Protein AF-A0A2E9U9C2-F1 (afdb_monomer_lite)

Structure (mmCIF, N/CA/C/O backbone):
data_AF-A0A2E9U9C2-F1
#
_entry.id   AF-A0A2E9U9C2-F1
#
loop_
_atom_site.group_PDB
_atom_site.id
_atom_site.type_symbol
_atom_site.label_atom_id
_atom_site.label_alt_id
_atom_site.label_comp_id
_atom_site.label_asym_id
_atom_site.label_entity_id
_atom_site.label_seq_id
_atom_site.pdbx_PDB_ins_code
_atom_site.Cartn_x
_atom_site.Cartn_y
_atom_site.Cartn_z
_atom_site.occupancy
_atom_site.B_iso_or_equiv
_atom_site.auth_seq_id
_atom_site.auth_comp_id
_atom_site.auth_asym_id
_atom_site.auth_atom_id
_atom_site.pdbx_PDB_model_num
ATOM 1 N N . MET A 1 1 ? -11.200 4.185 9.923 1.00 66.69 1 MET A 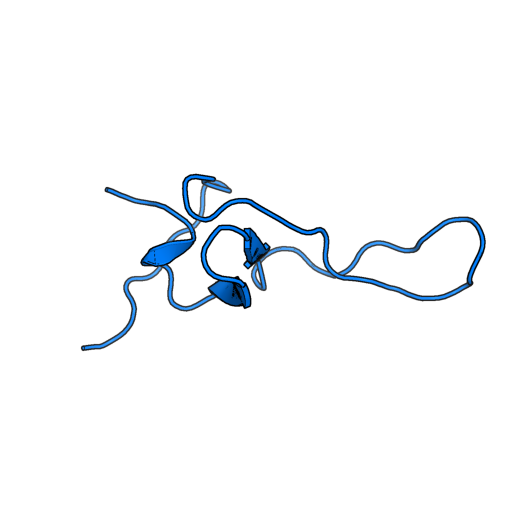N 1
ATOM 2 C CA . MET A 1 1 ? -11.186 4.222 8.440 1.00 66.69 1 MET A CA 1
ATOM 3 C C . MET A 1 1 ? -10.061 3.326 7.957 1.00 66.69 1 MET A C 1
ATOM 5 O O . MET A 1 1 ? -9.000 3.353 8.570 1.00 66.69 1 MET A O 1
ATOM 9 N N . GLN A 1 2 ? -10.295 2.527 6.917 1.00 88.06 2 GLN A N 1
ATOM 10 C CA . GLN A 1 2 ? -9.281 1.636 6.344 1.00 88.06 2 GLN A CA 1
ATOM 11 C C . GLN A 1 2 ? -8.433 2.439 5.357 1.00 88.06 2 GLN A C 1
ATOM 13 O O . GLN A 1 2 ? -8.885 2.737 4.259 1.00 88.06 2 GLN A O 1
ATOM 18 N N . ALA A 1 3 ? -7.238 2.833 5.784 1.00 92.62 3 ALA A N 1
ATOM 19 C CA . ALA A 1 3 ? -6.296 3.618 4.992 1.00 92.62 3 ALA A CA 1
ATOM 20 C C . ALA A 1 3 ? -4.878 3.101 5.234 1.00 92.62 3 ALA A C 1
ATOM 22 O O . ALA A 1 3 ? -4.593 2.551 6.304 1.00 92.62 3 ALA A O 1
ATOM 23 N N . CYS A 1 4 ? -3.988 3.297 4.264 1.00 93.25 4 CYS A N 1
ATOM 24 C CA . CYS A 1 4 ? -2.596 2.876 4.344 1.00 93.25 4 CYS A CA 1
ATOM 25 C C . CYS A 1 4 ? -1.918 3.327 5.649 1.00 93.25 4 CYS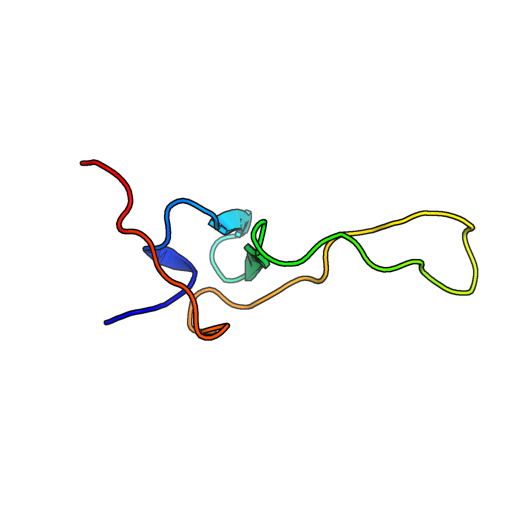 A C 1
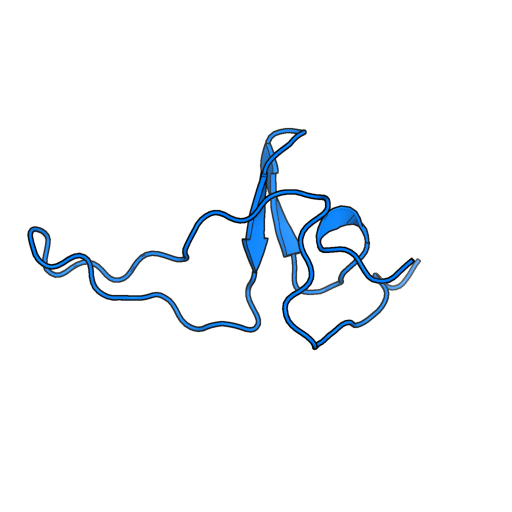ATOM 27 O O . CYS A 1 4 ? -1.311 2.492 6.309 1.00 93.25 4 CYS A O 1
ATOM 29 N N . ALA A 1 5 ? -2.111 4.566 6.113 1.00 92.69 5 ALA A N 1
ATOM 30 C CA . ALA A 1 5 ? -1.511 5.064 7.362 1.00 92.69 5 ALA A CA 1
ATOM 31 C C . ALA A 1 5 ? -1.703 4.144 8.587 1.00 92.69 5 ALA A C 1
ATOM 33 O O . ALA A 1 5 ? -0.770 3.966 9.381 1.00 92.69 5 ALA A O 1
ATOM 34 N N . ASN A 1 6 ? -2.883 3.529 8.709 1.00 92.12 6 ASN A N 1
ATOM 35 C CA . ASN A 1 6 ? -3.273 2.704 9.856 1.00 92.12 6 ASN A CA 1
ATOM 36 C C . ASN A 1 6 ? -3.099 1.197 9.603 1.00 92.12 6 ASN A C 1
ATOM 38 O O . ASN A 1 6 ? -3.427 0.386 10.461 1.00 92.12 6 ASN A O 1
ATOM 42 N N . CYS A 1 7 ? -2.605 0.814 8.425 1.00 93.75 7 CYS A N 1
ATOM 43 C CA . CYS A 1 7 ? -2.488 -0.580 8.020 1.00 93.75 7 CYS A CA 1
ATOM 44 C C . CYS A 1 7 ? -1.146 -1.178 8.465 1.00 93.75 7 CYS A C 1
ATOM 46 O O . CYS A 1 7 ? -0.093 -0.587 8.224 1.00 93.75 7 CYS A O 1
ATOM 48 N N . ASN A 1 8 ? -1.162 -2.380 9.038 1.00 94.12 8 ASN A N 1
ATOM 49 C CA . ASN A 1 8 ? 0.021 -3.132 9.466 1.00 94.12 8 ASN A CA 1
ATOM 50 C C . ASN A 1 8 ? 1.022 -3.379 8.324 1.00 94.12 8 ASN A C 1
ATOM 52 O O . ASN A 1 8 ? 2.227 -3.450 8.536 1.00 94.12 8 ASN A O 1
ATOM 56 N N . PHE A 1 9 ? 0.526 -3.450 7.088 1.00 93.19 9 PHE A N 1
ATOM 57 C CA . PHE A 1 9 ? 1.340 -3.684 5.893 1.00 93.19 9 PHE A CA 1
ATOM 58 C C . PHE A 1 9 ? 1.859 -2.409 5.223 1.00 93.19 9 PHE A C 1
ATOM 60 O O . PHE A 1 9 ? 2.411 -2.481 4.124 1.00 93.19 9 PHE A O 1
ATOM 67 N N . PHE A 1 10 ? 1.629 -1.236 5.808 1.00 94.38 10 PHE A N 1
ATOM 68 C CA . PHE A 1 10 ? 2.108 0.017 5.243 1.00 94.38 10 PHE A CA 1
ATOM 69 C C . PHE A 1 10 ? 3.494 0.366 5.780 1.00 94.38 10 PHE A C 1
ATOM 71 O O . PHE A 1 10 ? 3.670 0.637 6.968 1.00 94.38 10 PHE A O 1
ATOM 78 N N . ASP A 1 11 ? 4.462 0.384 4.869 1.00 94.12 11 ASP A N 1
ATOM 79 C CA . ASP A 1 11 ? 5.838 0.791 5.123 1.00 94.12 11 ASP A CA 1
ATOM 80 C C . ASP A 1 11 ? 5.970 2.295 4.864 1.00 94.12 11 ASP A C 1
ATOM 82 O O . ASP A 1 11 ? 5.833 2.758 3.731 1.00 94.12 11 ASP A O 1
ATOM 86 N N . ASN A 1 12 ? 6.146 3.071 5.930 1.00 92.44 12 ASN A N 1
ATOM 87 C CA . ASN A 1 12 ? 6.141 4.527 5.855 1.00 92.44 12 ASN A CA 1
ATOM 88 C C . ASN A 1 12 ? 7.509 5.050 5.381 1.00 92.44 12 ASN A C 1
ATOM 90 O O . ASN A 1 12 ? 8.519 4.808 6.036 1.00 92.44 12 ASN A O 1
ATOM 94 N N . GLN A 1 13 ? 7.530 5.800 4.275 1.00 90.75 13 GLN A N 1
ATOM 95 C CA . GLN A 1 13 ? 8.744 6.443 3.756 1.00 90.75 13 GLN A CA 1
ATOM 96 C C . GLN A 1 13 ? 8.813 7.927 4.134 1.00 90.75 13 GLN A C 1
ATOM 98 O O . GLN A 1 13 ? 9.894 8.464 4.367 1.00 90.75 13 GLN A O 1
ATOM 103 N N . ASN A 1 14 ? 7.665 8.608 4.175 1.00 91.19 14 ASN A N 1
ATOM 104 C CA . ASN A 1 14 ? 7.524 9.989 4.618 1.00 91.19 14 ASN A CA 1
ATOM 105 C C . ASN A 1 14 ? 6.100 10.265 5.130 1.00 91.19 14 ASN A C 1
ATOM 107 O O . ASN A 1 14 ? 5.170 9.500 4.907 1.00 91.19 14 ASN A O 1
ATOM 111 N N . GLN A 1 15 ? 5.899 11.428 5.749 1.00 89.44 15 GLN A N 1
ATOM 112 C CA . GLN A 1 15 ? 4.626 11.809 6.380 1.00 89.44 15 GLN A CA 1
ATOM 113 C C . GLN A 1 15 ? 3.365 11.713 5.486 1.00 89.44 15 GLN A C 1
ATOM 115 O O . GLN A 1 15 ? 2.262 11.654 6.021 1.00 89.44 15 GLN A O 1
ATOM 120 N N . TYR A 1 16 ? 3.505 11.688 4.154 1.00 92.81 16 TYR A N 1
ATOM 121 C CA . TYR A 1 16 ? 2.382 11.652 3.207 1.00 92.81 16 TYR A CA 1
ATOM 122 C C . TYR A 1 16 ? 2.321 10.380 2.356 1.00 92.81 16 TYR A C 1
ATOM 124 O O . TYR A 1 16 ? 1.311 10.138 1.693 1.00 92.81 16 TYR A O 1
ATOM 132 N N . SER A 1 17 ? 3.376 9.565 2.337 1.00 94.62 17 SER A N 1
ATOM 133 C CA . SER A 1 17 ? 3.477 8.433 1.419 1.00 94.62 17 SER A CA 1
ATOM 134 C C . SER A 1 17 ? 4.428 7.341 1.896 1.00 94.62 17 SER A C 1
ATOM 136 O O . SER A 1 17 ? 5.323 7.539 2.717 1.00 94.62 17 SER A O 1
ATOM 138 N N . GLY A 1 18 ? 4.221 6.153 1.354 1.00 94.44 18 GLY A N 1
ATOM 139 C CA . GLY A 1 18 ? 4.986 4.967 1.688 1.00 94.44 18 GLY A CA 1
ATOM 140 C C . GLY A 1 18 ? 4.732 3.863 0.679 1.00 94.44 18 GLY A C 1
ATOM 141 O O . GLY A 1 18 ? 4.313 4.125 -0.442 1.00 94.44 18 GLY A O 1
ATOM 142 N N . SER A 1 19 ? 4.976 2.620 1.067 1.00 94.94 19 SER A N 1
ATOM 143 C CA . SER A 1 19 ? 4.764 1.443 0.228 1.00 94.94 19 SER A CA 1
ATOM 144 C C . SER A 1 19 ? 3.734 0.505 0.847 1.00 94.94 19 SER A C 1
ATOM 146 O O . SER A 1 19 ? 3.800 0.172 2.029 1.00 94.94 19 SER A O 1
ATOM 148 N N . CYS A 1 20 ? 2.795 0.021 0.034 1.00 93.94 20 CYS A N 1
ATOM 149 C CA . CYS A 1 20 ? 1.890 -1.051 0.440 1.00 93.94 20 CYS A CA 1
ATOM 150 C C . CYS A 1 20 ? 2.583 -2.409 0.260 1.00 93.94 20 CYS A C 1
ATOM 152 O O . CYS A 1 20 ? 2.832 -2.825 -0.869 1.00 93.94 20 CYS A O 1
ATOM 154 N N . ARG A 1 21 ? 2.870 -3.122 1.355 1.00 93.88 21 ARG A N 1
ATOM 155 C CA . ARG A 1 21 ? 3.589 -4.411 1.326 1.00 93.88 21 ARG A CA 1
ATOM 156 C C . ARG A 1 21 ? 2.697 -5.618 1.011 1.00 93.88 21 ARG A C 1
ATOM 158 O O . ARG A 1 21 ? 3.216 -6.720 0.876 1.00 93.88 21 ARG A O 1
ATOM 165 N N . ILE A 1 22 ? 1.384 -5.416 0.855 1.00 92.00 22 ILE A N 1
ATOM 166 C CA . ILE A 1 22 ? 0.465 -6.437 0.316 1.00 92.00 22 ILE A CA 1
ATOM 167 C C . ILE A 1 22 ? 0.691 -6.645 -1.180 1.00 92.00 22 ILE A C 1
ATOM 169 O O . ILE A 1 22 ? 0.634 -7.775 -1.661 1.00 92.00 22 ILE A O 1
ATOM 173 N N . ASN A 1 23 ? 0.953 -5.561 -1.912 1.00 85.00 23 ASN A N 1
ATOM 174 C CA . ASN A 1 23 ? 1.224 -5.645 -3.336 1.00 85.00 23 ASN A CA 1
ATOM 175 C C . ASN A 1 23 ? 2.716 -5.940 -3.539 1.00 85.00 23 ASN A C 1
ATOM 177 O O . ASN A 1 23 ? 3.554 -5.249 -2.952 1.00 85.00 23 ASN A O 1
ATOM 181 N N . PRO A 1 24 ? 3.079 -6.962 -4.333 1.00 88.00 24 PRO A N 1
ATOM 182 C CA . PRO A 1 24 ? 4.473 -7.238 -4.639 1.00 88.00 24 PRO A CA 1
ATOM 183 C C . PRO A 1 24 ? 5.100 -6.073 -5.422 1.00 88.00 24 PRO A C 1
ATOM 185 O O . PRO A 1 24 ? 4.387 -5.301 -6.072 1.00 88.00 24 PRO A O 1
ATOM 188 N N . PRO A 1 25 ? 6.434 -5.942 -5.383 1.00 89.81 25 PRO A N 1
ATOM 189 C CA . PRO A 1 25 ? 7.122 -4.918 -6.145 1.00 89.81 25 PRO A CA 1
ATOM 190 C C . PRO A 1 25 ? 6.944 -5.168 -7.645 1.00 89.81 25 PRO A C 1
ATOM 192 O O . PRO A 1 25 ? 6.977 -6.306 -8.115 1.00 89.81 25 PRO A O 1
ATOM 195 N N . SER A 1 26 ? 6.776 -4.090 -8.402 1.00 87.38 26 SER A N 1
ATOM 196 C CA . SER A 1 26 ? 6.678 -4.126 -9.858 1.00 87.38 26 SER A CA 1
ATOM 197 C C . SER A 1 26 ? 8.034 -3.838 -10.490 1.00 87.38 26 SER A C 1
ATOM 199 O O . SER A 1 26 ? 8.787 -2.992 -10.002 1.00 87.38 26 SER A O 1
ATOM 201 N N . PHE A 1 27 ? 8.340 -4.51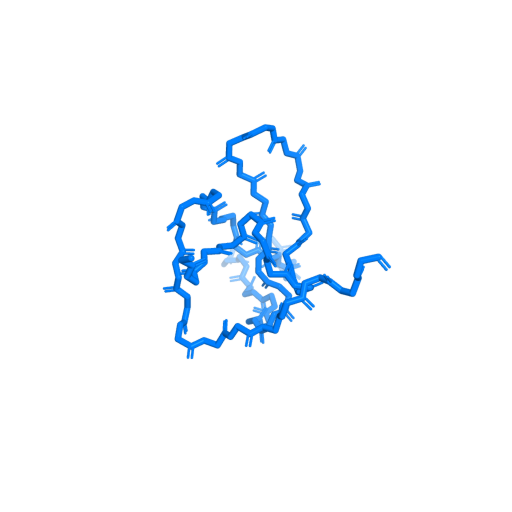1 -11.597 1.00 84.94 27 PHE A N 1
ATOM 202 C CA . PHE A 1 27 ? 9.542 -4.225 -12.374 1.00 84.94 27 PHE A CA 1
ATOM 203 C C . PHE A 1 27 ? 9.430 -2.859 -13.053 1.00 84.94 27 PHE A C 1
ATOM 205 O O . PHE A 1 27 ? 8.479 -2.601 -13.794 1.00 84.94 27 PHE A O 1
ATOM 212 N N . LEU A 1 28 ? 10.425 -1.999 -12.837 1.00 76.62 28 LEU A N 1
ATOM 213 C CA . LEU A 1 28 ? 10.607 -0.813 -13.666 1.00 76.62 28 LEU A CA 1
ATOM 214 C C . LEU A 1 28 ? 11.222 -1.255 -14.995 1.00 76.62 28 LEU A C 1
ATOM 216 O O . LEU A 1 28 ? 12.258 -1.921 -15.004 1.00 76.62 28 LEU A O 1
ATOM 220 N N . LYS A 1 29 ? 10.577 -0.892 -16.112 1.00 70.94 29 LYS A N 1
ATOM 221 C CA . LYS A 1 29 ? 10.962 -1.330 -17.468 1.00 70.94 29 LYS A CA 1
ATOM 222 C C . LYS A 1 29 ? 12.411 -0.991 -17.841 1.00 70.94 29 LYS A C 1
ATOM 224 O O . LYS A 1 29 ? 12.962 -1.648 -1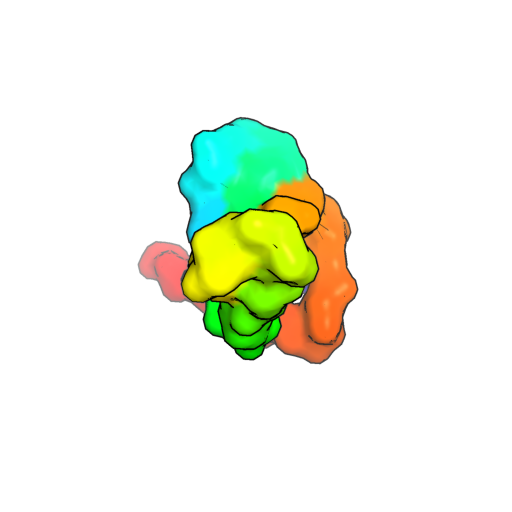8.714 1.00 70.94 29 LYS A O 1
ATOM 229 N N . GLU A 1 30 ? 13.006 0.011 -17.198 1.00 71.62 30 GLU A N 1
ATOM 230 C CA . GLU A 1 30 ? 14.321 0.549 -17.564 1.00 71.62 30 GLU A CA 1
ATOM 231 C C . GLU A 1 30 ? 15.484 -0.000 -16.722 1.00 71.62 30 GLU A C 1
ATOM 233 O O . GLU A 1 30 ? 16.613 -0.011 -17.202 1.00 71.62 30 GLU A O 1
ATOM 238 N N . ASP A 1 31 ? 15.241 -0.518 -15.511 1.00 69.56 31 ASP A N 1
ATOM 239 C CA . ASP A 1 31 ? 16.328 -0.721 -14.534 1.00 69.56 31 ASP A CA 1
ATOM 240 C C . ASP A 1 31 ? 16.557 -2.180 -14.096 1.00 69.56 31 ASP A C 1
ATOM 242 O O . ASP A 1 31 ? 17.397 -2.429 -13.237 1.00 69.56 31 ASP A O 1
ATOM 246 N N . ASN A 1 32 ? 15.823 -3.170 -14.632 1.00 79.31 32 ASN A N 1
ATOM 247 C CA . ASN A 1 32 ? 15.814 -4.568 -14.135 1.00 79.31 32 ASN A CA 1
ATOM 248 C C . ASN A 1 32 ? 15.617 -4.689 -12.603 1.00 79.31 32 ASN A C 1
ATOM 250 O O . ASN A 1 32 ? 15.885 -5.731 -12.004 1.00 79.31 32 ASN A O 1
ATOM 254 N N . LYS A 1 33 ? 15.134 -3.625 -11.955 1.00 84.00 33 LYS A N 1
ATOM 255 C CA . LYS A 1 33 ? 14.879 -3.546 -10.519 1.00 84.00 33 LYS A CA 1
ATOM 256 C C . LYS A 1 33 ? 13.384 -3.641 -10.274 1.00 84.00 33 LYS A C 1
ATOM 258 O O . LYS A 1 33 ? 12.584 -2.974 -10.934 1.00 84.00 33 LYS A O 1
ATOM 263 N N . ALA A 1 34 ? 13.021 -4.456 -9.293 1.00 88.50 34 ALA A N 1
ATOM 264 C CA . ALA A 1 34 ? 11.675 -4.487 -8.752 1.00 88.50 34 ALA A CA 1
ATOM 265 C C . ALA A 1 34 ? 11.586 -3.465 -7.614 1.00 88.50 34 ALA A C 1
ATOM 267 O O . ALA A 1 34 ? 12.374 -3.520 -6.668 1.00 88.50 34 ALA A O 1
ATOM 268 N N . VAL A 1 35 ? 10.638 -2.534 -7.705 1.00 89.31 35 VAL A N 1
ATOM 269 C CA . VAL A 1 35 ? 10.386 -1.533 -6.662 1.00 89.31 35 VAL A CA 1
ATOM 270 C C . VAL A 1 35 ? 8.943 -1.621 -6.198 1.00 89.31 35 VAL A C 1
ATOM 272 O O . VAL A 1 35 ? 8.039 -1.918 -6.984 1.00 89.31 35 VAL A O 1
ATOM 275 N N . TRP A 1 36 ? 8.716 -1.366 -4.912 1.00 90.88 36 TRP A N 1
ATOM 276 C CA . TRP A 1 36 ? 7.354 -1.181 -4.433 1.00 90.88 36 TRP A CA 1
ATOM 277 C C . TRP A 1 36 ? 6.808 0.152 -4.946 1.00 90.88 36 TRP A C 1
ATOM 279 O O . TRP A 1 36 ? 7.520 1.157 -4.886 1.00 90.88 36 TRP A O 1
ATOM 289 N N . PRO A 1 37 ? 5.561 0.178 -5.441 1.00 88.94 37 PRO A N 1
ATOM 290 C CA . PRO A 1 37 ? 4.926 1.425 -5.818 1.00 88.94 37 PRO A CA 1
ATOM 291 C C . PRO A 1 37 ? 4.668 2.282 -4.576 1.00 88.94 37 PRO A C 1
ATOM 293 O O . PRO A 1 37 ? 4.210 1.788 -3.540 1.00 88.94 37 PRO A O 1
ATOM 296 N N . THR A 1 38 ? 4.934 3.579 -4.706 1.00 92.81 38 THR A N 1
ATOM 297 C CA . THR A 1 38 ? 4.599 4.562 -3.679 1.00 92.81 38 THR A CA 1
ATOM 298 C C . THR A 1 38 ? 3.088 4.796 -3.660 1.00 92.81 38 THR A C 1
ATOM 300 O O . THR A 1 38 ? 2.486 5.080 -4.694 1.00 92.81 38 THR A O 1
ATOM 303 N N . VAL A 1 39 ? 2.486 4.705 -2.478 1.00 93.81 39 VAL A N 1
ATOM 304 C CA . VAL A 1 39 ? 1.072 4.993 -2.203 1.00 93.81 39 VAL A CA 1
ATOM 305 C C . VAL A 1 39 ? 0.963 6.097 -1.154 1.00 93.81 39 VAL A C 1
ATOM 307 O O . VAL A 1 39 ? 1.873 6.288 -0.340 1.00 93.81 39 VAL A O 1
ATOM 310 N N . LYS A 1 40 ? -0.142 6.837 -1.162 1.00 95.38 40 LYS A N 1
ATOM 311 C CA . LYS A 1 40 ? -0.437 7.878 -0.175 1.00 95.38 40 LYS A CA 1
ATOM 312 C C . LYS A 1 40 ? -0.940 7.270 1.129 1.00 95.38 40 LYS A C 1
ATOM 314 O O . LYS A 1 40 ? -1.506 6.181 1.155 1.00 95.38 40 LYS A O 1
ATOM 319 N N . VAL A 1 41 ? -0.792 8.010 2.223 1.00 94.69 41 VAL A N 1
ATOM 320 C CA . VAL A 1 41 ? -1.307 7.608 3.546 1.00 94.69 41 VAL A CA 1
ATOM 321 C C . VAL A 1 41 ? -2.824 7.386 3.577 1.00 94.69 41 VAL A C 1
ATOM 323 O O . VAL A 1 41 ? -3.303 6.578 4.372 1.00 94.69 41 VAL A O 1
ATOM 326 N N . GLU A 1 42 ? -3.563 8.072 2.706 1.00 94.44 42 GLU A N 1
ATOM 327 C CA . GLU A 1 42 ? -5.020 7.984 2.557 1.00 94.44 42 GLU A CA 1
ATOM 328 C C . GLU A 1 42 ? -5.485 6.891 1.578 1.00 94.44 42 GLU A C 1
ATOM 330 O O . GLU A 1 42 ? -6.678 6.596 1.533 1.00 94.44 42 GLU A O 1
ATOM 335 N N . ASP A 1 43 ? -4.567 6.270 0.826 1.00 93.75 43 ASP A N 1
ATOM 336 C CA . ASP A 1 43 ? -4.927 5.244 -0.154 1.00 93.75 43 ASP A CA 1
ATOM 337 C C . ASP A 1 43 ? -5.445 3.969 0.523 1.00 93.75 43 ASP A C 1
ATOM 339 O O . ASP A 1 43 ? -5.121 3.640 1.671 1.00 93.75 43 ASP A O 1
ATOM 343 N N . TRP A 1 44 ? -6.235 3.208 -0.234 1.00 92.06 44 TRP A N 1
ATOM 344 C CA . TRP A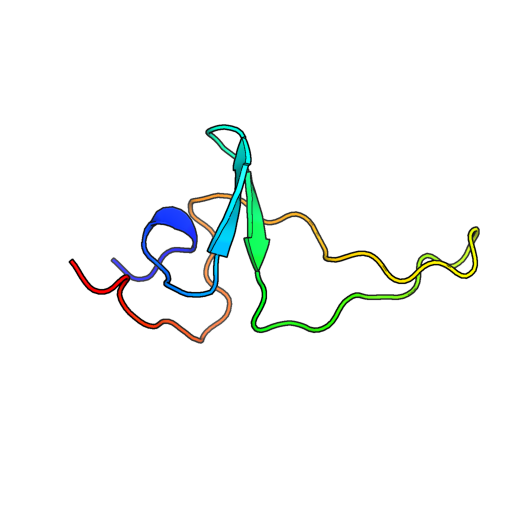 1 44 ? -6.768 1.921 0.187 1.00 92.06 44 TRP A CA 1
ATOM 345 C C . TRP A 1 44 ? -6.738 0.914 -0.963 1.00 92.06 44 TRP A C 1
ATOM 347 O O . TRP A 1 44 ? -7.292 1.144 -2.034 1.00 92.06 44 TRP A O 1
ATOM 357 N N . CYS A 1 45 ? -6.087 -0.227 -0.726 1.00 90.94 45 CYS A N 1
ATOM 358 C CA . CYS A 1 45 ? -5.877 -1.275 -1.730 1.00 90.94 45 CYS A CA 1
ATOM 359 C C . CYS A 1 45 ? -6.904 -2.422 -1.674 1.00 90.94 45 CYS A C 1
ATOM 361 O O . CYS A 1 45 ? -6.723 -3.435 -2.343 1.00 90.94 45 CYS A O 1
ATOM 363 N N . GLY A 1 46 ? -7.949 -2.311 -0.845 1.00 90.88 46 GLY A N 1
ATOM 364 C CA . GLY A 1 46 ? -8.938 -3.378 -0.643 1.00 90.88 46 GLY A CA 1
ATOM 365 C C . GLY A 1 46 ? -8.566 -4.409 0.430 1.00 90.88 46 GLY A C 1
ATOM 366 O O . GLY A 1 46 ? -9.414 -5.210 0.816 1.00 90.88 46 GLY A O 1
ATOM 367 N N . ARG A 1 47 ? -7.336 -4.372 0.968 1.00 89.94 47 ARG A N 1
ATOM 368 C CA . ARG A 1 47 ? -6.917 -5.172 2.130 1.00 89.94 47 ARG A CA 1
ATOM 369 C C . ARG A 1 47 ? -6.393 -4.281 3.251 1.00 89.94 47 ARG A C 1
ATOM 371 O O . ARG A 1 47 ? -5.654 -3.329 3.007 1.00 89.94 47 ARG A O 1
ATOM 378 N N . PHE A 1 48 ? -6.792 -4.592 4.479 1.00 91.50 48 PHE A N 1
ATOM 379 C CA . PHE A 1 48 ? -6.435 -3.831 5.669 1.00 91.50 48 PHE A CA 1
ATOM 380 C C . PHE A 1 48 ? -6.289 -4.777 6.859 1.00 91.50 48 PHE A C 1
ATOM 382 O O . PHE A 1 48 ? -7.176 -5.589 7.108 1.00 91.50 48 PHE A O 1
ATOM 389 N N . GLU A 1 49 ? -5.187 -4.643 7.586 1.00 92.50 49 GLU A N 1
ATOM 390 C CA . GLU A 1 49 ? -5.035 -5.188 8.933 1.00 92.50 49 GLU A CA 1
ATOM 391 C C . GLU A 1 49 ? -4.614 -4.048 9.837 1.00 92.50 49 GLU A C 1
ATOM 393 O O . GLU A 1 49 ? -3.746 -3.260 9.465 1.00 92.50 49 GLU A O 1
ATOM 398 N N . ASP A 1 50 ? -5.262 -3.938 10.988 1.00 89.06 50 ASP A N 1
ATOM 399 C CA . ASP A 1 50 ? -4.959 -2.889 11.949 1.00 89.06 50 ASP A CA 1
ATOM 400 C C . ASP A 1 50 ? -3.534 -3.081 12.483 1.00 89.06 50 ASP A C 1
ATOM 402 O O . ASP A 1 50 ? -3.105 -4.214 12.727 1.00 89.06 50 ASP A O 1
ATOM 406 N N . LYS A 1 51 ? -2.773 -1.993 12.629 1.00 81.69 51 LYS A N 1
ATOM 407 C CA . LYS A 1 51 ? -1.492 -2.057 13.342 1.00 81.69 51 LYS A CA 1
ATOM 408 C C . LYS A 1 51 ? -1.789 -2.491 14.772 1.00 81.69 51 LYS A C 1
ATOM 410 O O . LYS A 1 51 ? -2.499 -1.783 15.475 1.00 81.69 51 LYS A O 1
ATOM 415 N N . ALA A 1 52 ? -1.260 -3.642 15.190 1.00 70.88 52 ALA A N 1
ATOM 416 C CA . ALA A 1 52 ? -1.360 -4.051 16.585 1.00 70.88 52 ALA A CA 1
ATOM 417 C C . ALA A 1 52 ? -0.828 -2.908 17.468 1.00 70.88 52 ALA A C 1
ATOM 419 O O . ALA A 1 52 ? 0.274 -2.411 17.219 1.00 70.88 52 ALA A O 1
ATOM 420 N N . ALA A 1 53 ? -1.669 -2.457 18.402 1.00 56.69 53 ALA A N 1
ATOM 421 C CA . ALA A 1 53 ? -1.388 -1.341 19.303 1.00 56.69 53 ALA A CA 1
ATOM 422 C C . ALA A 1 53 ? -0.181 -1.608 20.211 1.00 56.69 53 ALA A C 1
ATOM 424 O O . ALA A 1 53 ? 0.006 -2.779 20.619 1.00 56.69 53 ALA A O 1
#

Radius of gyration: 11.74 Å; chains: 1; bounding box: 28×19×37 Å

Foldseek 3Di:
DFFLLFALQFADPDPFKTFRNVDWFDDDPPPSDGHGDIDTRGDDDPDGDGNDD

Secondary structure (DSSP, 8-state):
---GGGBTTEEEEETTEEEETTSPPEEPTTTS-EEPPEEETT---S---BPP-

Sequence (53 aa):
MQACANCNFFDNQNQYSGSCRINPPSFLKEDNKAVWPTVKVEDWCGRFEDKAA

pLDDT: mean 88.14, std 8.43, range [56.69, 95.38]